Protein AF-A0A3A5W1G8-F1 (afdb_monomer_lite)

Sequence (108 aa):
MTPAERAKKLLLGTGLCLVFVFAIGLSNDRFTLKSLNEGWLFLIFGITMVGLSFTNGSFSSRFPDESDEEMTGRVQDDVTETKREANVGDAWASLEHNVLTNELTESE

Structure (mmCIF, N/CA/C/O backbone):
data_AF-A0A3A5W1G8-F1
#
_entry.id   AF-A0A3A5W1G8-F1
#
loop_
_atom_site.group_PDB
_atom_site.id
_atom_site.type_symbol
_atom_site.label_atom_id
_atom_site.label_alt_id
_atom_site.label_comp_id
_atom_site.label_asym_id
_atom_site.label_entity_id
_atom_site.label_seq_id
_atom_site.pdbx_PDB_ins_code
_atom_site.Cartn_x
_atom_site.Cartn_y
_atom_site.Cartn_z
_atom_site.occupancy
_atom_site.B_iso_or_equiv
_atom_site.auth_seq_id
_atom_site.auth_comp_id
_atom_site.auth_asym_id
_atom_site.auth_atom_id
_atom_site.pdbx_PDB_model_num
ATOM 1 N N . MET A 1 1 ? -3.122 9.869 16.453 1.00 62.06 1 MET A N 1
ATOM 2 C CA . MET A 1 1 ? -2.961 9.699 14.987 1.00 62.06 1 MET A CA 1
ATOM 3 C C . MET A 1 1 ? -4.069 8.769 14.540 1.00 62.06 1 MET A C 1
ATOM 5 O O . MET A 1 1 ? -4.158 7.707 15.135 1.00 62.06 1 MET A O 1
ATOM 9 N N . THR A 1 2 ? -4.900 9.120 13.560 1.00 77.50 2 THR A N 1
ATOM 10 C CA . THR A 1 2 ? -6.026 8.239 13.208 1.00 77.50 2 THR A CA 1
ATOM 11 C C . THR A 1 2 ? -5.534 6.959 12.512 1.00 77.50 2 THR A C 1
ATOM 13 O O . THR A 1 2 ? -4.468 6.965 11.873 1.00 77.50 2 THR A O 1
ATOM 16 N N . PRO A 1 3 ? -6.257 5.832 12.631 1.00 75.94 3 PRO A N 1
ATOM 17 C CA . PRO A 1 3 ? -5.940 4.599 11.911 1.00 75.94 3 PRO A CA 1
ATOM 18 C C . PRO A 1 3 ? -5.812 4.805 10.392 1.00 75.94 3 PRO A C 1
ATOM 20 O O . PRO A 1 3 ? -4.905 4.250 9.766 1.00 75.94 3 PRO A O 1
ATOM 23 N N . ALA A 1 4 ? -6.654 5.665 9.809 1.00 79.12 4 ALA A N 1
ATOM 24 C CA . ALA A 1 4 ? -6.591 6.040 8.398 1.00 79.12 4 ALA A CA 1
ATOM 25 C C . ALA A 1 4 ? -5.261 6.731 8.032 1.00 79.12 4 ALA A C 1
ATOM 27 O O . ALA A 1 4 ? -4.627 6.382 7.033 1.00 79.12 4 ALA A O 1
ATOM 28 N N . GLU A 1 5 ? -4.783 7.651 8.873 1.00 79.31 5 GLU A N 1
ATOM 29 C CA . GLU A 1 5 ? -3.509 8.354 8.684 1.00 79.31 5 GLU A CA 1
ATOM 30 C C . GLU A 1 5 ? -2.311 7.385 8.701 1.00 79.31 5 GLU A C 1
ATOM 32 O O . GLU A 1 5 ? -1.367 7.507 7.913 1.00 79.31 5 GLU A O 1
ATOM 37 N N . ARG A 1 6 ? -2.348 6.379 9.586 1.00 83.31 6 ARG A N 1
ATOM 38 C CA . ARG A 1 6 ? -1.310 5.337 9.672 1.00 83.31 6 ARG A CA 1
ATOM 39 C C . ARG A 1 6 ? -1.298 4.454 8.427 1.00 83.31 6 ARG A C 1
ATOM 41 O O . ARG A 1 6 ? -0.224 4.182 7.889 1.00 83.31 6 ARG A O 1
ATOM 48 N N . ALA A 1 7 ? -2.473 4.060 7.940 1.00 85.31 7 ALA A N 1
ATOM 49 C CA . ALA A 1 7 ? -2.602 3.276 6.718 1.00 85.31 7 ALA A CA 1
ATOM 50 C C . ALA A 1 7 ? -2.062 4.036 5.493 1.00 85.31 7 ALA A C 1
ATOM 52 O O . ALA A 1 7 ? -1.301 3.463 4.714 1.00 85.31 7 ALA A O 1
ATOM 53 N N . LYS A 1 8 ? -2.349 5.342 5.370 1.00 85.75 8 LYS A N 1
ATOM 54 C CA . LYS A 1 8 ? -1.796 6.203 4.305 1.00 85.75 8 LYS A CA 1
ATOM 55 C C . LYS A 1 8 ? -0.269 6.280 4.360 1.00 85.75 8 LYS A C 1
ATOM 57 O O . LYS A 1 8 ? 0.385 6.164 3.328 1.00 85.75 8 LYS A O 1
ATOM 62 N N . LYS A 1 9 ? 0.324 6.419 5.551 1.00 89.00 9 LYS A N 1
ATOM 63 C CA . LYS A 1 9 ? 1.791 6.438 5.716 1.00 89.00 9 LYS A CA 1
ATOM 64 C C . LYS A 1 9 ? 2.441 5.105 5.347 1.00 89.00 9 LYS A C 1
ATOM 66 O O . LYS A 1 9 ? 3.487 5.100 4.700 1.00 89.00 9 LYS A O 1
ATOM 71 N N . LEU A 1 10 ? 1.820 3.988 5.724 1.00 89.88 10 LEU A N 1
ATOM 72 C CA . LEU A 1 10 ? 2.299 2.651 5.372 1.00 89.88 10 LEU A CA 1
ATOM 73 C C . LEU A 1 10 ? 2.201 2.406 3.859 1.00 89.88 10 LEU A C 1
ATOM 75 O O . LEU A 1 10 ? 3.147 1.905 3.251 1.00 89.88 10 LEU A O 1
ATOM 79 N N . LEU A 1 11 ? 1.096 2.823 3.238 1.00 90.12 11 LEU A N 1
ATOM 80 C CA . LEU A 1 11 ? 0.896 2.752 1.791 1.00 90.12 11 LEU A CA 1
ATOM 81 C C . LEU A 1 11 ? 1.919 3.613 1.029 1.00 90.12 11 LEU A C 1
ATOM 83 O O . LEU A 1 11 ? 2.486 3.163 0.035 1.00 90.12 11 LEU A O 1
ATOM 87 N N . LEU A 1 12 ? 2.223 4.812 1.534 1.00 92.38 12 LEU A N 1
ATOM 88 C CA . LEU A 1 12 ? 3.224 5.702 0.948 1.00 92.38 12 LEU A CA 1
ATOM 89 C C . LEU A 1 12 ? 4.620 5.084 1.038 1.00 92.38 12 LEU A C 1
ATOM 91 O O . LEU A 1 12 ? 5.326 5.018 0.035 1.00 92.38 12 LEU A O 1
ATOM 95 N N . GLY A 1 13 ? 5.010 4.595 2.219 1.00 93.50 13 GLY A N 1
ATOM 96 C CA 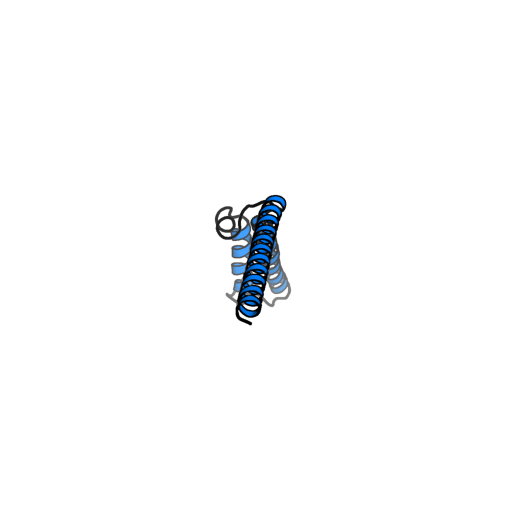. GLY A 1 13 ? 6.323 3.985 2.429 1.00 93.50 13 GLY A CA 1
ATOM 97 C C . GLY A 1 13 ? 6.542 2.739 1.568 1.00 93.50 13 GLY A C 1
ATOM 98 O O . GLY A 1 13 ? 7.595 2.587 0.950 1.00 93.50 13 GLY A O 1
ATOM 99 N N . THR A 1 14 ? 5.531 1.875 1.472 1.00 93.31 14 THR A N 1
ATOM 100 C CA . THR A 1 14 ? 5.582 0.674 0.621 1.00 93.31 14 THR A CA 1
ATOM 101 C C . THR A 1 14 ? 5.607 1.024 -0.868 1.00 93.31 14 THR A C 1
ATOM 103 O O . THR A 1 14 ? 6.443 0.492 -1.597 1.00 93.31 14 THR A O 1
ATOM 106 N N . GLY A 1 15 ? 4.781 1.975 -1.316 1.00 92.81 15 GLY A N 1
ATOM 107 C CA . GLY A 1 15 ? 4.791 2.459 -2.697 1.00 92.81 15 GLY A CA 1
ATOM 108 C C . GLY A 1 15 ? 6.130 3.085 -3.100 1.00 92.81 15 GLY A C 1
ATOM 109 O O . GLY A 1 15 ? 6.665 2.780 -4.166 1.00 92.81 15 GLY A O 1
ATOM 110 N N . LEU A 1 16 ? 6.726 3.896 -2.222 1.00 94.94 16 LEU A N 1
ATOM 111 C CA . LEU A 1 16 ? 8.026 4.527 -2.459 1.00 94.94 16 LEU A CA 1
ATOM 112 C C . LEU A 1 16 ? 9.163 3.493 -2.490 1.00 94.94 16 LEU A C 1
ATOM 114 O O . LEU A 1 16 ? 10.056 3.592 -3.329 1.00 94.94 16 LEU A O 1
ATOM 118 N N . CYS A 1 17 ? 9.093 2.456 -1.649 1.00 94.81 17 CYS A N 1
ATOM 119 C CA . CYS A 1 17 ? 10.024 1.327 -1.691 1.00 94.81 17 CYS A CA 1
ATOM 120 C C . CYS A 1 17 ? 9.970 0.585 -3.039 1.00 94.81 17 CYS A C 1
ATOM 122 O O . CYS A 1 17 ? 11.015 0.306 -3.622 1.00 94.81 17 CYS A O 1
ATOM 124 N N . LEU A 1 18 ? 8.777 0.329 -3.590 1.00 94.44 18 LEU A N 1
ATOM 125 C CA . LEU A 1 18 ? 8.628 -0.321 -4.902 1.00 94.44 18 LEU A CA 1
ATOM 126 C C . LEU A 1 18 ? 9.228 0.516 -6.041 1.00 94.44 18 LEU A C 1
ATOM 128 O O . LEU A 1 18 ? 9.939 -0.019 -6.894 1.00 94.44 18 LEU A O 1
ATOM 132 N N . VAL A 1 19 ? 9.011 1.836 -6.021 1.00 94.12 19 VAL A N 1
ATOM 133 C CA . VAL A 1 19 ? 9.650 2.760 -6.974 1.00 94.12 19 VAL A CA 1
ATOM 134 C C . VAL A 1 19 ? 11.174 2.723 -6.830 1.00 94.12 19 VAL A C 1
ATOM 136 O O . VAL A 1 19 ? 11.896 2.713 -7.827 1.00 94.12 19 VAL A O 1
ATOM 139 N N . PHE A 1 20 ? 11.680 2.650 -5.600 1.00 94.88 20 PHE A N 1
ATOM 140 C CA . PHE A 1 20 ? 13.113 2.579 -5.334 1.00 94.88 20 PHE A CA 1
ATOM 141 C C . PHE A 1 20 ? 13.743 1.263 -5.815 1.00 94.88 20 PHE A C 1
ATOM 143 O O . PHE A 1 20 ? 14.805 1.281 -6.434 1.00 94.88 20 PHE A O 1
ATOM 150 N N . VAL A 1 21 ? 13.068 0.127 -5.616 1.00 93.31 21 VAL A N 1
ATOM 151 C CA . VAL A 1 21 ? 13.494 -1.176 -6.158 1.00 93.31 21 VAL A CA 1
ATOM 152 C C . VAL A 1 21 ? 13.575 -1.129 -7.683 1.00 93.31 21 VAL A C 1
ATOM 154 O O . VAL A 1 21 ? 14.545 -1.623 -8.260 1.00 93.31 21 VAL A O 1
ATOM 157 N N . PHE A 1 22 ? 12.609 -0.486 -8.344 1.00 91.38 22 PHE A N 1
ATOM 158 C CA . PHE A 1 22 ? 12.663 -0.284 -9.790 1.00 91.38 22 PHE A CA 1
ATOM 159 C C . PHE A 1 22 ? 13.865 0.575 -10.211 1.00 91.38 22 PHE A C 1
ATOM 161 O O . PHE A 1 22 ? 14.578 0.208 -11.145 1.00 91.38 22 PHE A O 1
ATOM 168 N N . ALA A 1 23 ? 14.139 1.669 -9.494 1.00 91.19 23 ALA A N 1
ATOM 169 C CA . ALA A 1 23 ? 15.295 2.526 -9.757 1.00 91.19 23 ALA A CA 1
ATOM 170 C C . ALA A 1 23 ? 16.626 1.767 -9.608 1.00 91.19 23 ALA A C 1
ATOM 172 O O . ALA A 1 23 ? 17.472 1.831 -10.498 1.00 91.19 23 ALA A O 1
ATOM 173 N N . ILE A 1 24 ? 16.787 0.977 -8.541 1.00 93.62 24 ILE A N 1
ATOM 174 C CA . ILE A 1 24 ? 17.966 0.117 -8.354 1.00 93.62 24 ILE A CA 1
ATOM 175 C C . ILE A 1 24 ? 18.062 -0.926 -9.473 1.00 93.62 24 ILE A C 1
ATOM 177 O O . ILE A 1 24 ? 19.154 -1.191 -9.979 1.00 93.62 24 ILE A O 1
ATOM 181 N N . GLY A 1 25 ? 16.943 -1.527 -9.877 1.00 90.56 25 GLY A N 1
ATOM 182 C CA . GLY A 1 25 ? 16.920 -2.509 -10.959 1.00 90.56 25 GLY A CA 1
ATOM 183 C C . GLY A 1 25 ? 17.317 -1.921 -12.316 1.00 90.56 25 GLY A C 1
ATOM 184 O O . GLY A 1 25 ? 18.004 -2.596 -13.081 1.00 90.56 25 GLY A O 1
ATOM 185 N N . LEU A 1 26 ? 16.972 -0.655 -12.580 1.00 90.12 26 LEU A N 1
ATOM 186 C CA . LEU A 1 26 ? 17.479 0.097 -13.731 1.00 90.12 26 LEU A CA 1
ATOM 187 C C . LEU A 1 26 ? 18.988 0.350 -13.628 1.00 90.12 26 LEU A C 1
ATOM 189 O O . LEU A 1 26 ? 19.703 0.141 -14.601 1.00 90.12 26 LEU A O 1
ATOM 193 N N . SER A 1 27 ? 19.493 0.760 -12.458 1.00 90.38 27 SER A N 1
ATOM 194 C CA . SER A 1 27 ? 20.930 1.022 -12.263 1.00 90.38 27 SER A CA 1
ATOM 195 C C . SER A 1 27 ? 21.812 -0.220 -12.409 1.00 90.38 27 SER A C 1
ATOM 197 O O . SER A 1 27 ? 22.996 -0.091 -12.698 1.00 90.38 27 SER A O 1
ATOM 199 N N . ASN A 1 28 ? 21.255 -1.415 -12.201 1.00 91.12 28 ASN A N 1
ATOM 200 C CA . ASN A 1 28 ? 21.965 -2.689 -12.341 1.00 91.12 28 ASN A CA 1
ATOM 201 C C . ASN A 1 28 ? 21.751 -3.357 -13.714 1.00 91.12 28 ASN A C 1
ATOM 203 O O . ASN A 1 28 ? 22.014 -4.553 -13.835 1.00 91.12 28 ASN A O 1
ATOM 207 N N . ASP A 1 29 ? 21.212 -2.639 -14.710 1.00 85.31 29 ASP A N 1
ATOM 208 C CA . ASP A 1 29 ? 20.877 -3.164 -16.050 1.00 85.31 29 A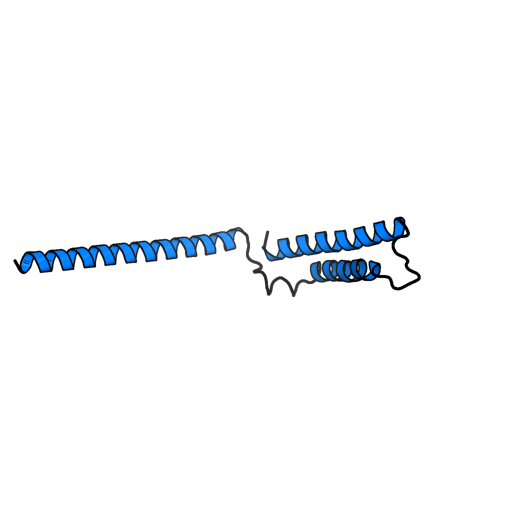SP A CA 1
ATOM 209 C C . ASP A 1 29 ? 19.927 -4.389 -16.036 1.00 85.31 29 ASP A C 1
ATOM 211 O O . ASP A 1 29 ? 19.758 -5.087 -17.035 1.00 85.31 29 ASP A O 1
ATOM 215 N N . ARG A 1 30 ? 19.251 -4.661 -14.905 1.00 84.25 30 ARG A N 1
ATOM 216 C CA . ARG A 1 30 ? 18.252 -5.744 -14.796 1.00 84.25 30 ARG A CA 1
ATOM 217 C C . ARG A 1 30 ? 16.930 -5.356 -15.443 1.00 84.25 30 ARG A C 1
ATOM 219 O O . ARG A 1 30 ? 16.212 -6.213 -15.956 1.00 84.25 30 ARG A O 1
ATOM 226 N N . PHE A 1 31 ? 16.597 -4.070 -15.401 1.00 84.56 31 PHE A N 1
ATOM 227 C CA . PHE A 1 31 ? 15.435 -3.504 -16.070 1.00 84.56 31 PHE A CA 1
ATOM 228 C C . PHE A 1 31 ? 15.887 -2.578 -17.190 1.00 84.56 31 PHE A C 1
ATOM 230 O O . PHE A 1 31 ? 16.927 -1.935 -17.106 1.00 84.56 31 PHE A O 1
ATOM 237 N N . THR A 1 32 ? 15.077 -2.486 -18.237 1.00 81.25 32 THR A N 1
ATOM 238 C CA . THR A 1 32 ? 15.322 -1.586 -19.361 1.00 81.25 32 THR A CA 1
ATOM 239 C C . THR A 1 32 ? 14.078 -0.753 -19.619 1.00 81.25 32 THR A C 1
ATOM 241 O O . THR A 1 32 ? 12.954 -1.237 -19.497 1.00 81.25 32 THR A O 1
ATOM 244 N N . LEU A 1 33 ? 14.281 0.515 -19.974 1.00 79.31 33 LEU A N 1
ATOM 245 C CA . LEU A 1 33 ? 13.203 1.418 -20.385 1.00 79.31 33 LEU A CA 1
ATOM 246 C C . LEU A 1 33 ? 12.830 1.241 -21.863 1.00 79.31 33 LEU A C 1
ATOM 248 O O . LEU A 1 33 ? 11.808 1.760 -22.301 1.00 79.31 33 LEU A O 1
ATOM 252 N N . LYS A 1 34 ? 13.659 0.530 -22.641 1.00 81.31 34 LYS A N 1
ATOM 253 C CA . LYS A 1 34 ? 13.449 0.336 -24.085 1.00 81.31 34 LYS A CA 1
ATOM 254 C C . LYS A 1 34 ? 12.502 -0.814 -24.407 1.00 81.31 34 LYS A C 1
ATOM 256 O O . LYS A 1 34 ? 11.919 -0.819 -25.486 1.00 81.31 34 LYS A O 1
ATOM 261 N N . SER A 1 35 ? 12.358 -1.780 -23.504 1.00 80.19 35 SER A N 1
ATOM 262 C CA . SER A 1 35 ? 11.399 -2.870 -23.648 1.00 80.19 35 SER A CA 1
ATOM 263 C C . SER A 1 35 ? 10.517 -2.985 -22.413 1.00 80.19 35 SER A C 1
ATOM 265 O O . SER A 1 35 ? 10.892 -2.612 -21.299 1.00 80.19 35 SER A O 1
ATOM 267 N N . LEU A 1 36 ? 9.304 -3.479 -22.633 1.00 78.62 36 LEU A N 1
ATOM 268 C CA . LEU A 1 36 ? 8.324 -3.685 -21.581 1.00 78.62 36 LEU A CA 1
ATOM 269 C C . LEU A 1 36 ? 8.677 -4.993 -20.859 1.00 78.62 36 LEU A C 1
ATOM 271 O O . LEU A 1 36 ? 8.312 -6.079 -21.296 1.00 78.62 36 LEU A O 1
ATOM 275 N N . ASN A 1 37 ? 9.491 -4.873 -19.811 1.00 82.50 37 ASN A N 1
ATOM 276 C CA . ASN A 1 37 ? 9.924 -5.972 -18.945 1.00 82.50 37 ASN A CA 1
ATOM 277 C C . ASN A 1 37 ? 9.052 -6.046 -17.671 1.00 82.50 37 ASN A C 1
ATOM 279 O O . ASN A 1 37 ? 8.392 -5.073 -17.305 1.00 82.50 37 ASN A O 1
ATOM 283 N N . GLU A 1 38 ? 9.127 -7.160 -16.946 1.00 82.69 38 GLU A N 1
ATOM 284 C CA . GLU A 1 38 ? 8.517 -7.415 -15.632 1.00 82.69 38 GLU A CA 1
ATOM 285 C C . GLU A 1 38 ? 8.800 -6.296 -14.613 1.00 82.69 38 GLU A C 1
ATOM 287 O O . GLU A 1 38 ? 7.963 -6.001 -13.762 1.00 82.69 38 GLU A O 1
ATOM 292 N N . GLY A 1 39 ? 9.932 -5.592 -14.752 1.00 83.94 39 GLY A N 1
ATOM 293 C CA . GLY A 1 39 ? 10.282 -4.416 -13.951 1.00 83.94 39 GLY A CA 1
ATOM 294 C C . GLY A 1 39 ? 9.198 -3.329 -13.917 1.00 83.94 39 GLY A C 1
ATOM 295 O O . GLY A 1 39 ? 8.980 -2.708 -12.878 1.00 83.94 39 GLY A O 1
ATOM 296 N N . TRP A 1 40 ? 8.469 -3.122 -15.018 1.00 88.38 40 TRP A N 1
ATOM 297 C CA . TRP A 1 40 ? 7.420 -2.098 -15.099 1.00 88.38 40 TRP A CA 1
ATOM 298 C C . TRP A 1 40 ? 6.275 -2.324 -14.108 1.00 88.38 40 TRP A C 1
ATOM 300 O O . TRP A 1 40 ? 5.640 -1.354 -13.697 1.00 88.38 40 TRP A O 1
ATOM 310 N N . LEU A 1 41 ? 6.040 -3.567 -13.671 1.00 91.19 41 LEU A N 1
ATOM 311 C CA . LEU A 1 41 ? 5.033 -3.868 -12.652 1.00 91.19 41 LEU A CA 1
ATOM 312 C C . LEU A 1 41 ? 5.359 -3.167 -11.332 1.00 91.19 41 LEU A C 1
ATOM 314 O O . LEU A 1 41 ? 4.473 -2.560 -10.735 1.00 91.19 41 LEU A O 1
ATOM 318 N N . PHE A 1 42 ? 6.627 -3.175 -10.913 1.00 91.44 42 PHE A N 1
ATOM 319 C CA . PHE A 1 42 ? 7.060 -2.493 -9.690 1.00 91.44 42 PHE A CA 1
ATOM 320 C C . PHE A 1 42 ? 6.846 -0.979 -9.779 1.00 91.44 42 PHE A C 1
ATOM 322 O O . PHE A 1 42 ? 6.396 -0.368 -8.810 1.00 91.44 42 PHE A O 1
ATOM 329 N N . LEU A 1 43 ? 7.103 -0.379 -10.947 1.00 91.31 43 LEU A N 1
ATOM 330 C CA . LEU A 1 43 ? 6.862 1.046 -11.172 1.00 91.31 43 LEU A CA 1
ATOM 331 C C . LEU A 1 43 ? 5.362 1.376 -11.132 1.00 91.31 43 LEU A C 1
ATOM 333 O O . LEU A 1 43 ? 4.962 2.294 -10.419 1.00 91.31 43 LEU A O 1
ATOM 337 N N . ILE A 1 44 ? 4.533 0.631 -11.871 1.00 93.00 44 ILE A N 1
ATOM 338 C CA . ILE A 1 44 ? 3.085 0.874 -11.954 1.00 93.00 44 ILE A CA 1
ATOM 339 C C . ILE A 1 44 ? 2.452 0.729 -10.568 1.00 93.00 44 ILE A C 1
ATOM 341 O O . ILE A 1 44 ? 1.797 1.657 -10.101 1.00 93.00 44 ILE A O 1
ATOM 345 N N . PHE A 1 45 ? 2.709 -0.383 -9.872 1.00 93.94 45 PHE A N 1
ATOM 346 C CA . PHE A 1 45 ? 2.186 -0.596 -8.521 1.00 93.94 45 PHE A CA 1
ATOM 347 C C . PHE A 1 45 ? 2.706 0.442 -7.526 1.00 93.94 45 PHE A C 1
ATOM 349 O O . PHE A 1 45 ? 1.923 0.965 -6.732 1.00 93.94 45 PHE A O 1
ATOM 356 N N . GLY A 1 46 ? 3.997 0.783 -7.588 1.00 92.88 46 GLY A N 1
ATOM 357 C CA . GLY A 1 46 ? 4.593 1.803 -6.730 1.00 92.88 46 GLY A CA 1
ATOM 358 C C . GLY A 1 46 ? 3.922 3.167 -6.898 1.00 92.88 46 GLY A C 1
ATOM 359 O O . GLY A 1 46 ? 3.484 3.765 -5.915 1.00 92.88 46 GLY A O 1
ATOM 360 N N . ILE A 1 47 ? 3.751 3.627 -8.142 1.00 93.81 47 ILE A N 1
ATOM 361 C CA . ILE A 1 47 ? 3.075 4.895 -8.451 1.00 93.81 47 ILE A CA 1
ATOM 362 C C . ILE A 1 47 ? 1.605 4.850 -8.030 1.00 93.81 47 ILE A C 1
ATOM 364 O O . ILE A 1 47 ? 1.118 5.814 -7.442 1.00 93.81 47 ILE A O 1
ATOM 368 N N . THR A 1 48 ? 0.895 3.746 -8.277 1.00 91.62 48 THR A N 1
ATOM 369 C CA . THR A 1 48 ? -0.502 3.598 -7.849 1.00 91.62 48 THR A CA 1
ATOM 370 C C . THR A 1 48 ? -0.636 3.689 -6.328 1.00 91.62 48 THR A C 1
ATOM 372 O O . THR A 1 48 ? -1.484 4.436 -5.848 1.00 91.62 48 THR A O 1
ATOM 375 N N . MET A 1 49 ? 0.211 3.003 -5.553 1.00 90.06 49 MET A N 1
ATOM 376 C CA . MET A 1 49 ? 0.174 3.067 -4.083 1.00 90.06 49 MET A CA 1
ATOM 377 C C . MET A 1 49 ? 0.503 4.467 -3.553 1.00 90.06 49 MET A C 1
ATOM 379 O O . MET A 1 49 ? -0.188 4.972 -2.665 1.00 90.06 49 MET A O 1
ATOM 383 N N . VAL A 1 50 ? 1.512 5.131 -4.123 1.00 91.12 50 VAL A N 1
ATOM 384 C CA . VAL A 1 50 ? 1.846 6.517 -3.766 1.00 91.12 50 VAL A CA 1
ATOM 385 C C . VAL A 1 50 ? 0.679 7.449 -4.099 1.00 91.12 50 VAL A C 1
ATOM 387 O O . VAL A 1 50 ? 0.253 8.218 -3.242 1.00 91.12 50 VAL A O 1
ATOM 390 N N . GLY A 1 51 ? 0.102 7.337 -5.297 1.00 88.56 51 GLY A N 1
ATOM 391 C CA . GLY A 1 51 ? -1.050 8.132 -5.721 1.00 88.56 51 GLY A CA 1
ATOM 392 C C . GLY A 1 51 ? -2.253 7.956 -4.796 1.00 88.56 51 GLY A C 1
ATOM 393 O O . GLY A 1 51 ? -2.812 8.943 -4.322 1.00 88.56 51 GLY A O 1
ATOM 394 N N . LEU A 1 52 ? -2.600 6.709 -4.459 1.00 86.50 52 LEU A N 1
ATOM 395 C CA . LEU A 1 52 ? -3.681 6.393 -3.521 1.00 86.50 52 LEU A CA 1
ATOM 396 C C . LEU A 1 52 ? -3.436 6.979 -2.125 1.00 86.50 52 LEU A C 1
ATOM 398 O O . LEU A 1 52 ? -4.389 7.425 -1.486 1.00 86.50 52 LEU A O 1
ATOM 402 N N . SER A 1 53 ? -2.179 7.056 -1.680 1.00 83.88 53 SER A N 1
ATOM 403 C CA . SER A 1 53 ? -1.814 7.633 -0.377 1.00 83.88 53 SER A CA 1
ATOM 404 C C . SER A 1 53 ? -2.140 9.126 -0.272 1.00 83.88 53 SER A C 1
ATOM 406 O O . SER A 1 53 ? -2.419 9.614 0.823 1.00 83.88 53 SER A O 1
ATOM 408 N N . PHE A 1 54 ? -2.144 9.852 -1.396 1.00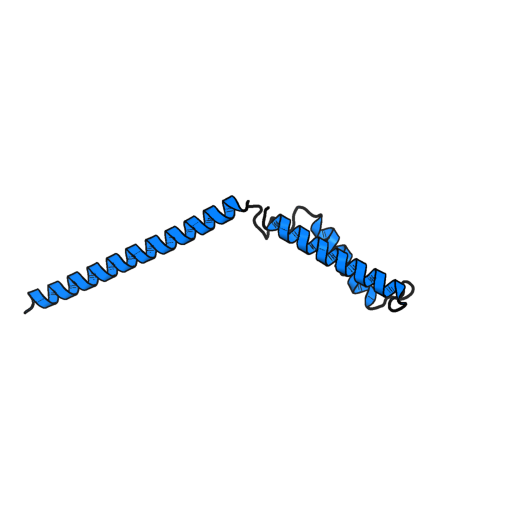 82.25 54 PHE A N 1
ATOM 409 C CA . PHE A 1 54 ? -2.515 11.270 -1.450 1.00 82.25 54 PHE A CA 1
ATOM 410 C C . PHE A 1 54 ? -4.019 11.504 -1.628 1.00 82.25 54 PHE A C 1
ATOM 412 O O . PHE A 1 54 ? -4.494 12.621 -1.428 1.00 82.25 54 PHE A O 1
ATOM 419 N N . THR A 1 55 ? -4.792 10.473 -1.977 1.00 80.25 55 THR A N 1
ATOM 420 C CA . THR A 1 55 ? -6.247 10.611 -2.083 1.00 80.25 55 THR A CA 1
ATOM 421 C C . THR A 1 55 ? -6.885 10.675 -0.693 1.00 80.25 55 THR A C 1
ATOM 423 O O . THR A 1 55 ? -6.556 9.898 0.204 1.00 80.25 55 THR A O 1
ATOM 426 N N . ASN A 1 56 ? -7.819 11.608 -0.496 1.00 64.81 56 ASN A N 1
ATOM 427 C CA . ASN A 1 56 ? -8.504 11.787 0.791 1.00 64.81 56 ASN A CA 1
ATOM 428 C C . ASN A 1 56 ? -9.753 10.901 0.959 1.00 64.81 56 ASN A C 1
ATOM 430 O O . ASN A 1 56 ? -10.250 10.774 2.070 1.00 64.81 56 ASN A O 1
ATOM 434 N N . GLY A 1 57 ? -10.262 10.283 -0.113 1.00 60.41 57 GLY A N 1
ATOM 435 C CA . GLY A 1 57 ? -11.580 9.631 -0.099 1.00 60.41 57 GLY A CA 1
ATOM 436 C C . GLY A 1 57 ? -11.600 8.117 0.148 1.00 60.41 57 GLY A C 1
ATOM 437 O O . GLY A 1 57 ? -12.611 7.592 0.606 1.00 60.41 57 GLY A O 1
ATOM 438 N N . SER A 1 58 ? -10.522 7.383 -0.159 1.00 61.69 58 SER A N 1
ATOM 439 C CA . SER A 1 58 ? -10.597 5.909 -0.196 1.00 61.69 58 SER A CA 1
ATOM 440 C C . SER A 1 58 ? -10.309 5.223 1.140 1.00 61.69 58 SER A C 1
ATOM 442 O O . SER A 1 58 ? -10.742 4.090 1.332 1.00 61.69 58 SER A O 1
ATOM 444 N N . PHE A 1 59 ? -9.565 5.865 2.044 1.00 63.41 59 PHE A N 1
ATOM 445 C CA . PHE A 1 59 ? -9.159 5.245 3.310 1.00 63.41 59 PHE A CA 1
ATOM 446 C C . PHE A 1 59 ? -10.101 5.578 4.466 1.00 63.41 59 PHE A C 1
ATOM 448 O O . PHE A 1 59 ? -10.367 4.686 5.258 1.00 63.41 59 PHE A O 1
ATOM 455 N N . SER A 1 60 ? -10.676 6.782 4.527 1.00 58.81 60 SER A N 1
ATOM 456 C CA . SER A 1 60 ? -11.607 7.193 5.595 1.00 58.81 60 SER A CA 1
ATOM 457 C C . SER A 1 60 ? -12.945 6.440 5.583 1.00 58.81 60 SER A C 1
ATOM 459 O O . SER A 1 60 ? -13.622 6.354 6.600 1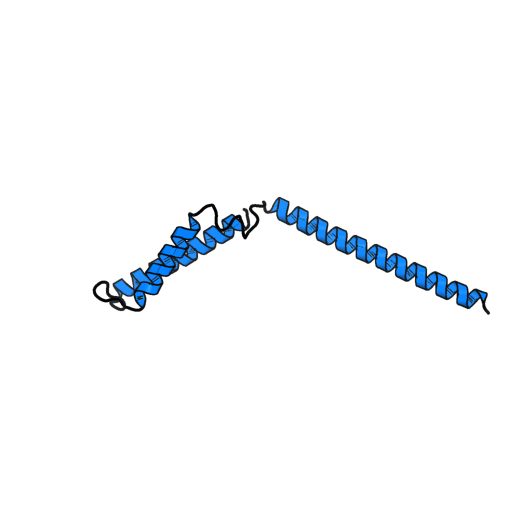.00 58.81 60 SER A O 1
ATOM 461 N N . SER A 1 61 ? -13.333 5.859 4.443 1.00 65.00 61 SER A N 1
ATOM 462 C CA . SER A 1 61 ? -14.538 5.021 4.329 1.00 65.00 61 SER A CA 1
ATOM 463 C C . SER A 1 61 ? -14.329 3.576 4.796 1.00 65.00 61 SER A C 1
ATOM 465 O O . SER A 1 61 ? -15.293 2.892 5.135 1.00 65.00 61 SER A O 1
ATOM 467 N N . ARG A 1 62 ? -13.081 3.088 4.802 1.00 68.31 62 ARG A N 1
ATOM 468 C CA . ARG A 1 62 ? -12.716 1.720 5.217 1.00 68.31 62 ARG A CA 1
ATOM 469 C C . ARG A 1 62 ? -12.061 1.693 6.600 1.00 68.31 62 ARG A C 1
ATOM 471 O O . ARG A 1 62 ? -12.186 0.697 7.303 1.00 68.31 62 ARG A O 1
ATOM 478 N N . PHE A 1 63 ? -11.388 2.774 6.976 1.00 66.44 63 PHE A N 1
ATOM 479 C CA . PHE A 1 63 ? -10.754 2.980 8.268 1.00 66.44 63 PHE A CA 1
ATOM 480 C C . PHE A 1 63 ? -11.374 4.215 8.917 1.00 66.44 63 PHE A C 1
ATOM 482 O O . PHE A 1 63 ? -11.331 5.280 8.299 1.00 66.44 63 PHE A O 1
ATOM 489 N N . PRO A 1 64 ? -11.927 4.094 10.134 1.00 62.56 64 PRO A N 1
ATOM 490 C CA . PRO A 1 64 ? -12.445 5.238 10.863 1.00 62.56 64 PRO A CA 1
ATOM 491 C C . PRO A 1 64 ? -11.376 6.324 10.972 1.00 62.56 64 PRO A C 1
ATOM 493 O O . PRO A 1 64 ? -10.222 6.045 11.316 1.00 62.56 64 PRO A O 1
ATOM 496 N N . ASP A 1 65 ? -11.768 7.563 10.696 1.00 66.06 65 ASP A N 1
ATOM 497 C CA . ASP A 1 65 ? -10.944 8.737 10.984 1.00 66.06 65 ASP A CA 1
ATOM 498 C C . ASP A 1 65 ? -11.142 9.171 12.447 1.00 66.06 65 ASP A C 1
ATOM 500 O O . ASP A 1 65 ? -11.356 10.339 12.749 1.00 66.06 65 ASP A O 1
ATOM 504 N N . GLU A 1 66 ? -11.141 8.188 13.354 1.00 65.12 66 GLU A N 1
ATOM 505 C CA . GLU A 1 66 ? -11.297 8.385 14.796 1.00 65.12 66 GLU A CA 1
ATOM 506 C C . GLU A 1 66 ? -9.921 8.584 15.443 1.00 65.12 66 GLU A C 1
ATOM 508 O O . GLU A 1 66 ? -8.903 8.033 14.996 1.00 65.12 66 GLU A O 1
ATOM 513 N N . SER A 1 67 ? -9.863 9.409 16.487 1.00 71.75 67 SER A N 1
ATOM 514 C CA . SER A 1 67 ? -8.617 9.622 17.232 1.00 71.75 67 SER A CA 1
ATOM 515 C C . SER A 1 67 ? -8.240 8.390 18.071 1.00 71.75 67 SER A C 1
ATOM 517 O O . SER A 1 67 ? -9.082 7.550 18.376 1.00 71.75 67 SER A O 1
ATOM 519 N N . ASP A 1 68 ? -6.971 8.277 18.485 1.00 69.50 68 ASP A N 1
ATOM 520 C CA . ASP A 1 68 ? -6.533 7.175 19.365 1.00 69.50 68 ASP A CA 1
ATOM 521 C C . ASP A 1 68 ? -7.302 7.177 20.708 1.00 69.50 68 ASP A C 1
ATOM 523 O O . ASP A 1 68 ? -7.576 6.117 21.270 1.00 69.50 68 ASP A O 1
ATOM 527 N N . GLU A 1 69 ? -7.676 8.358 21.214 1.00 70.00 69 GLU A N 1
ATOM 528 C CA . GLU A 1 69 ? -8.474 8.512 22.440 1.00 70.00 69 GLU A CA 1
ATOM 529 C C . GLU A 1 69 ? -9.917 8.045 22.239 1.00 70.00 69 GLU A C 1
ATOM 531 O O . GLU A 1 69 ? -10.451 7.322 23.075 1.00 70.00 69 GLU A O 1
ATOM 536 N N . GLU A 1 70 ? -10.522 8.389 21.105 1.00 74.06 70 GLU A N 1
ATOM 537 C CA . GLU A 1 70 ? -11.881 7.977 20.738 1.00 74.06 70 GLU A CA 1
ATOM 538 C C . GLU A 1 70 ? -11.972 6.460 20.517 1.00 74.06 70 GLU A C 1
ATOM 540 O O . GLU A 1 70 ? -12.879 5.800 21.026 1.00 74.06 70 GLU A O 1
ATOM 545 N N . MET A 1 71 ? -10.964 5.885 19.854 1.00 74.50 71 MET A N 1
ATOM 546 C CA . MET A 1 71 ? -10.820 4.439 19.694 1.00 74.50 71 MET A CA 1
ATOM 547 C C . MET A 1 71 ? -10.698 3.733 21.050 1.00 74.50 71 MET A C 1
ATOM 549 O O . MET A 1 71 ? -11.329 2.700 21.274 1.00 74.50 71 MET A O 1
ATOM 553 N N . THR A 1 72 ? -9.891 4.290 21.957 1.00 77.25 72 THR A N 1
ATOM 554 C CA . THR A 1 72 ? -9.685 3.731 23.300 1.00 77.25 72 THR A CA 1
ATOM 555 C C . THR A 1 72 ? -10.954 3.825 24.137 1.00 77.25 72 THR A C 1
ATOM 557 O O . THR A 1 72 ? -11.282 2.862 24.822 1.00 77.25 72 THR A O 1
ATOM 560 N N . GLY A 1 73 ? -11.686 4.939 24.051 1.00 79.38 73 GLY A N 1
ATOM 561 C CA . GLY A 1 73 ? -12.971 5.122 24.722 1.00 79.38 73 GLY A CA 1
ATOM 562 C C . GLY A 1 73 ? -13.981 4.052 24.317 1.00 79.38 73 GLY A C 1
ATOM 563 O O . GLY A 1 73 ? -14.472 3.333 25.179 1.00 79.38 73 GLY A O 1
ATOM 564 N N . ARG A 1 74 ? -14.196 3.852 23.009 1.00 79.44 74 ARG A N 1
ATOM 565 C CA . ARG A 1 74 ? -15.118 2.813 22.517 1.00 79.44 74 ARG A CA 1
ATOM 566 C C . ARG A 1 74 ? -14.717 1.412 22.981 1.00 79.44 74 ARG A C 1
ATOM 568 O O . ARG A 1 74 ? -15.550 0.664 23.470 1.00 79.44 74 ARG A O 1
ATOM 575 N N . VAL A 1 75 ? -13.438 1.053 22.847 1.00 82.31 75 VAL A N 1
ATOM 576 C CA . VAL A 1 75 ? -12.952 -0.274 23.269 1.00 82.31 75 VAL A CA 1
ATOM 577 C C . VAL A 1 75 ? -13.093 -0.457 24.779 1.00 82.31 75 VAL A C 1
ATOM 579 O O . VAL A 1 75 ? -13.428 -1.544 25.244 1.00 82.31 75 VAL A O 1
ATOM 582 N N . GLN A 1 76 ? -12.829 0.594 25.554 1.00 81.75 76 GLN A N 1
ATOM 583 C CA . GLN A 1 76 ? -12.993 0.564 26.997 1.00 81.75 76 GLN A CA 1
ATOM 584 C C . GLN A 1 76 ? -14.459 0.339 27.366 1.00 81.75 76 GLN A C 1
ATOM 586 O O . GLN A 1 76 ? -14.712 -0.542 28.188 1.00 81.75 76 GLN A O 1
ATOM 591 N N . ASP A 1 77 ? -15.379 1.064 26.728 1.00 85.44 77 ASP A N 1
ATOM 592 C CA . ASP A 1 77 ? -16.824 0.939 26.920 1.00 85.44 77 ASP A CA 1
ATOM 593 C C . ASP A 1 77 ? -17.311 -0.479 26.588 1.00 85.44 77 ASP A C 1
ATOM 595 O O . ASP A 1 77 ? -17.900 -1.120 27.464 1.00 85.44 77 ASP A O 1
ATOM 599 N N . ASP A 1 78 ? -16.949 -1.022 25.418 1.00 84.94 78 ASP A N 1
ATOM 600 C CA . ASP A 1 78 ? -17.290 -2.388 24.982 1.00 84.94 78 ASP A CA 1
ATOM 601 C C . ASP A 1 78 ? -16.804 -3.450 25.989 1.00 84.94 78 ASP A C 1
ATOM 603 O O . ASP A 1 78 ? -17.513 -4.403 26.337 1.00 84.94 78 ASP A O 1
ATOM 607 N N . VAL A 1 79 ? -15.577 -3.292 26.504 1.00 86.31 79 VAL A N 1
ATOM 608 C CA . VAL A 1 79 ? -15.001 -4.207 27.502 1.00 86.31 79 VAL A CA 1
ATOM 609 C C . VAL A 1 79 ? -15.734 -4.097 28.838 1.00 86.31 79 VAL A C 1
ATOM 611 O O . VAL A 1 79 ? -15.960 -5.116 29.498 1.00 86.31 79 VAL A O 1
ATOM 614 N N . THR A 1 80 ? -16.095 -2.889 29.277 1.00 86.12 80 THR A N 1
ATOM 615 C CA . THR A 1 80 ? -16.893 -2.712 30.499 1.00 86.12 80 THR A CA 1
ATOM 616 C C . THR A 1 80 ? -18.304 -3.256 30.360 1.00 86.12 80 THR A C 1
ATOM 618 O O . THR A 1 80 ? -18.793 -3.865 31.311 1.00 86.12 80 THR A O 1
ATOM 621 N N . GLU A 1 81 ? -18.938 -3.099 29.201 1.00 86.12 81 GLU A N 1
ATOM 622 C CA . GLU A 1 81 ? -20.259 -3.659 28.930 1.00 86.12 81 GLU A CA 1
ATOM 623 C C . GLU A 1 81 ? -20.221 -5.187 28.973 1.00 86.12 81 GLU A C 1
ATOM 625 O O . GLU A 1 81 ? -20.957 -5.789 29.753 1.00 86.12 81 GLU A O 1
ATOM 630 N N . THR A 1 82 ? -19.266 -5.804 28.275 1.00 84.50 82 THR A N 1
ATOM 631 C CA . THR A 1 82 ? -19.061 -7.262 28.292 1.00 84.50 82 THR A CA 1
ATOM 632 C C . THR A 1 82 ? -18.844 -7.789 29.716 1.00 84.50 82 THR A C 1
ATOM 634 O O . THR A 1 82 ? -19.409 -8.806 30.119 1.00 84.50 82 THR A O 1
ATOM 637 N N . LYS A 1 83 ? -18.041 -7.086 30.527 1.00 81.94 83 LYS A N 1
ATOM 638 C CA . LYS A 1 83 ? -17.817 -7.453 31.937 1.00 81.94 83 LYS A CA 1
ATOM 639 C C . LYS A 1 83 ? -19.078 -7.310 32.785 1.00 81.94 83 LYS A C 1
ATOM 641 O O . LYS A 1 83 ? -19.300 -8.121 33.683 1.00 81.94 83 LYS A O 1
ATOM 646 N N . ARG A 1 84 ? -19.886 -6.278 32.533 1.00 83.25 84 ARG A N 1
ATOM 647 C CA . ARG A 1 84 ? -21.157 -6.052 33.229 1.00 83.25 84 ARG A CA 1
ATOM 648 C C . ARG A 1 84 ? -22.154 -7.159 32.900 1.00 83.25 84 ARG A C 1
ATOM 650 O O . ARG A 1 84 ? -22.784 -7.678 33.815 1.00 83.25 84 ARG A O 1
ATOM 657 N N . GLU A 1 85 ? -22.265 -7.539 31.631 1.00 84.19 85 GLU A N 1
ATOM 658 C CA . GLU A 1 85 ? -23.121 -8.644 31.189 1.00 84.19 85 GLU A CA 1
ATOM 659 C C . GLU A 1 85 ? -22.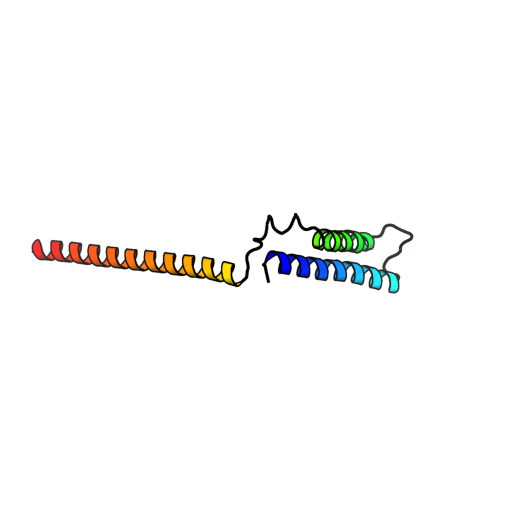702 -9.979 31.811 1.00 84.19 85 GLU A C 1
ATOM 661 O O . GLU A 1 85 ? -23.556 -10.694 32.333 1.00 84.19 85 GLU A O 1
ATOM 666 N N . ALA A 1 86 ? -21.398 -10.275 31.851 1.00 82.38 86 ALA A N 1
ATOM 667 C CA . ALA A 1 86 ? -20.879 -11.481 32.498 1.00 82.38 86 ALA A CA 1
ATOM 668 C C . ALA A 1 86 ? -21.216 -11.532 33.999 1.00 82.38 86 ALA A C 1
ATOM 670 O O . ALA A 1 86 ? -21.713 -12.541 34.484 1.00 82.38 86 ALA A O 1
ATOM 671 N N . ASN A 1 87 ? -21.024 -10.423 34.723 1.00 81.81 87 ASN A N 1
ATOM 672 C CA . ASN A 1 87 ? -21.337 -10.344 36.154 1.00 81.81 87 ASN A CA 1
ATOM 673 C C . ASN A 1 87 ? -22.840 -10.531 36.427 1.00 81.81 87 ASN A C 1
ATOM 675 O O . ASN A 1 87 ? -23.224 -11.257 37.340 1.00 81.81 87 ASN A O 1
ATOM 679 N N . VAL A 1 88 ? -23.700 -9.923 35.604 1.00 85.25 88 VAL A N 1
ATOM 680 C CA . VAL A 1 88 ? -25.149 -10.143 35.694 1.00 85.25 88 VAL A CA 1
ATOM 681 C C . VAL A 1 88 ? -25.474 -11.618 35.443 1.00 85.25 88 VAL A C 1
ATOM 683 O O . VAL A 1 88 ? -26.230 -12.195 36.218 1.00 85.25 88 VAL A O 1
ATOM 686 N N . GLY A 1 89 ? -24.869 -12.247 34.431 1.00 82.00 89 GLY A N 1
ATOM 687 C CA . GLY A 1 89 ? -25.018 -13.680 34.158 1.00 82.00 89 GLY A CA 1
ATOM 688 C C . GLY A 1 89 ? -24.623 -14.569 35.342 1.00 82.00 89 GLY A C 1
ATOM 689 O O . GLY A 1 89 ? -25.400 -15.437 35.737 1.00 82.00 89 GLY A O 1
ATOM 690 N N . ASP A 1 90 ? -23.474 -14.303 35.965 1.00 82.81 90 ASP A N 1
ATOM 691 C CA . ASP A 1 90 ? -23.010 -15.023 37.159 1.00 82.81 90 ASP A CA 1
ATOM 692 C C . ASP A 1 90 ? -23.964 -14.831 38.351 1.00 82.81 90 ASP A C 1
ATOM 694 O O . ASP A 1 90 ? -24.240 -15.771 39.101 1.00 82.81 90 ASP A O 1
ATOM 698 N N . ALA A 1 91 ? -24.512 -13.624 38.517 1.00 82.94 91 ALA A N 1
ATOM 699 C CA . ALA A 1 91 ? -25.495 -13.332 39.555 1.00 82.94 91 ALA A CA 1
ATOM 700 C C . ALA A 1 91 ? -26.816 -14.089 39.329 1.00 82.94 91 ALA A C 1
ATOM 702 O O . ALA A 1 91 ? -27.376 -14.620 40.289 1.00 82.94 91 ALA A O 1
ATOM 703 N N . TRP A 1 92 ? -27.287 -14.195 38.081 1.00 83.69 92 TRP A N 1
ATOM 704 C CA . TRP A 1 92 ? -28.449 -15.021 37.733 1.00 83.69 92 TRP A CA 1
ATOM 705 C C . TRP A 1 92 ? -28.184 -16.509 37.977 1.00 83.69 92 TRP A C 1
ATOM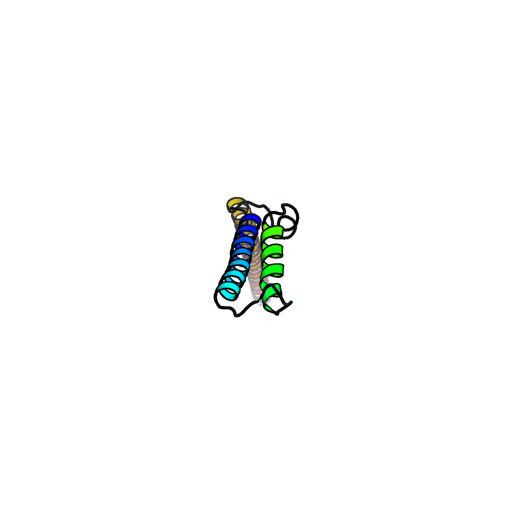 707 O O . TRP A 1 92 ? -29.024 -17.170 38.579 1.00 83.69 92 TRP A O 1
ATOM 717 N N . ALA A 1 93 ? -27.010 -17.021 37.598 1.00 87.12 93 ALA A N 1
ATOM 718 C CA . ALA A 1 93 ? -26.639 -18.418 37.828 1.00 87.12 93 ALA A CA 1
ATOM 719 C C . ALA A 1 93 ? -26.562 -18.760 39.328 1.00 87.12 93 ALA A C 1
ATOM 721 O O . ALA A 1 93 ? -27.033 -19.810 39.764 1.00 87.12 93 ALA A O 1
ATOM 722 N N . SER A 1 94 ? -26.009 -17.851 40.137 1.00 80.06 94 SER A N 1
ATOM 723 C CA . SER A 1 94 ? -25.972 -17.992 41.598 1.00 80.06 94 SER A CA 1
ATOM 724 C C . SER A 1 94 ? -27.377 -17.975 42.213 1.00 80.06 94 SER A C 1
ATOM 726 O O . SER A 1 94 ? -27.679 -18.771 43.105 1.00 80.06 94 SER A O 1
ATOM 728 N N . LEU A 1 95 ? -28.259 -17.105 41.707 1.00 83.06 95 LEU A N 1
ATOM 729 C CA . LEU A 1 95 ? -29.654 -17.034 42.139 1.00 83.06 95 LEU A CA 1
ATOM 730 C C . LEU A 1 95 ? -30.414 -18.326 41.801 1.00 83.06 95 LEU A C 1
ATOM 732 O O . LEU A 1 95 ? -31.084 -18.878 42.669 1.00 83.06 95 LEU A O 1
ATOM 736 N N . GLU A 1 96 ? -30.281 -18.830 40.573 1.00 81.06 96 GLU A N 1
ATOM 737 C CA . GLU A 1 96 ? -30.913 -20.076 40.124 1.00 81.06 96 GLU A CA 1
ATOM 738 C C . GLU A 1 96 ? -30.445 -21.270 40.962 1.00 81.06 96 GLU A C 1
ATOM 740 O O . GLU A 1 96 ? -31.261 -22.050 41.451 1.00 81.06 96 GLU A O 1
ATOM 745 N N . HIS A 1 97 ? -29.139 -21.366 41.221 1.00 83.25 97 HIS A N 1
ATOM 746 C CA . HIS A 1 97 ? -28.588 -22.401 42.088 1.00 83.25 97 HIS A CA 1
ATOM 747 C C . HIS A 1 97 ? -29.155 -22.324 43.514 1.00 83.25 97 HIS A C 1
ATOM 749 O O . HIS A 1 97 ? -29.491 -23.352 44.105 1.00 83.25 97 HIS A O 1
ATOM 755 N N . ASN A 1 98 ? -29.263 -21.121 44.089 1.00 78.00 98 ASN A N 1
ATOM 756 C CA . ASN A 1 98 ? -29.811 -20.940 45.433 1.00 78.00 98 ASN A CA 1
ATOM 757 C C . ASN A 1 98 ? -31.285 -21.367 45.508 1.00 78.00 98 ASN A C 1
ATOM 759 O O . ASN A 1 98 ? -31.648 -22.110 46.415 1.00 78.00 98 ASN A O 1
ATOM 763 N N . VAL A 1 99 ? -32.100 -20.973 44.523 1.00 84.56 99 VAL A N 1
ATOM 764 C CA . VAL A 1 99 ? -33.518 -21.357 44.438 1.00 84.56 99 VAL A CA 1
ATOM 765 C C . VAL A 1 99 ? -33.673 -22.873 44.319 1.00 84.56 99 VAL A C 1
ATOM 767 O O . VAL A 1 99 ? -34.394 -23.466 45.115 1.00 84.56 99 VAL A O 1
ATOM 770 N N . LEU A 1 100 ? -32.939 -23.513 43.402 1.00 79.00 100 LEU A N 1
ATOM 771 C CA . LEU A 1 100 ? -32.966 -24.971 43.226 1.00 79.00 100 LEU A CA 1
ATOM 772 C C . LEU A 1 100 ? -32.548 -25.720 44.497 1.00 79.00 100 LEU A C 1
ATOM 774 O O . LEU A 1 100 ? -33.140 -26.740 44.845 1.00 79.00 100 LEU A O 1
ATOM 778 N N . THR A 1 101 ? -31.531 -25.215 45.200 1.00 75.50 101 THR A N 1
ATOM 779 C CA . THR A 1 101 ? -31.083 -25.819 46.462 1.00 75.50 101 THR A CA 1
ATOM 780 C C . THR A 1 101 ? -32.158 -25.675 47.538 1.00 75.50 101 THR A C 1
ATOM 782 O O . THR A 1 101 ? -32.425 -26.631 48.255 1.00 75.50 101 THR A O 1
ATOM 785 N N . ASN A 1 102 ? -32.801 -24.509 47.633 1.00 75.31 102 ASN A N 1
ATOM 786 C CA . ASN A 1 102 ? -33.830 -24.253 48.637 1.00 75.31 102 ASN A CA 1
ATOM 787 C C . ASN A 1 102 ? -35.086 -25.118 48.407 1.00 75.31 102 ASN A C 1
ATOM 789 O O . ASN A 1 102 ? -35.575 -25.730 49.354 1.00 75.31 102 ASN A O 1
ATOM 793 N N . GLU A 1 103 ? -35.546 -25.264 47.157 1.00 71.75 103 GLU A N 1
ATOM 794 C CA . GLU A 1 103 ? -36.683 -26.140 46.817 1.00 71.75 103 GLU A CA 1
ATOM 795 C C . GLU A 1 103 ? -36.410 -27.623 47.125 1.00 71.75 103 GLU A C 1
ATOM 797 O O . GLU A 1 103 ? -37.304 -28.334 47.589 1.00 71.75 103 GLU A O 1
ATOM 802 N N . LEU A 1 104 ? -35.174 -28.096 46.919 1.00 67.81 104 LEU A N 1
ATOM 803 C CA . LEU A 1 104 ? -34.771 -29.452 47.308 1.00 67.81 104 LEU A CA 1
ATOM 804 C C . LEU A 1 104 ? -34.800 -29.648 48.828 1.00 67.81 104 LEU A C 1
ATOM 806 O O . LEU A 1 104 ? -35.235 -30.699 49.283 1.00 67.81 104 LEU A O 1
ATOM 810 N N . THR A 1 105 ? -34.368 -28.651 49.606 1.00 66.81 105 THR A N 1
ATOM 811 C CA . THR A 1 105 ? -34.364 -28.741 51.078 1.00 66.81 105 THR A CA 1
ATOM 812 C C . THR A 1 105 ? -35.749 -28.611 51.701 1.00 66.81 105 THR A C 1
ATOM 814 O O . THR A 1 105 ? -35.975 -29.137 52.782 1.00 66.81 105 THR A O 1
ATOM 817 N N . GLU A 1 106 ? -36.673 -27.904 51.046 1.00 64.69 106 GLU A N 1
ATOM 818 C CA . GLU A 1 106 ? -38.051 -27.733 51.525 1.00 64.69 106 GLU A CA 1
ATOM 819 C C . GLU A 1 106 ? -38.941 -28.944 51.178 1.00 64.69 106 GLU A C 1
ATOM 821 O O . GLU A 1 106 ? -39.996 -29.136 51.780 1.00 64.69 106 GLU A O 1
ATOM 826 N N . SER A 1 107 ? -38.505 -29.780 50.229 1.00 57.03 107 SER A N 1
ATOM 827 C CA . SER A 1 107 ? -39.202 -31.003 49.803 1.00 57.03 107 SER A CA 1
ATOM 828 C C . SER A 1 107 ? -38.767 -32.277 50.556 1.00 57.03 107 SER A C 1
ATOM 830 O O . SER A 1 107 ? -39.270 -33.357 50.234 1.00 57.03 107 SER A O 1
ATOM 832 N N . GLU A 1 108 ? -37.849 -32.169 51.525 1.00 45.75 108 GLU A N 1
ATOM 833 C CA . GLU A 1 108 ? -37.360 -33.252 52.405 1.00 45.75 108 GLU A CA 1
ATOM 834 C C . GLU A 1 108 ? -37.947 -33.133 53.823 1.00 45.75 108 GLU A C 1
ATOM 836 O O . GLU A 1 108 ? -38.383 -34.177 54.367 1.00 45.75 108 GLU A O 1
#

Radius of gyration: 28.89 Å; chains: 1; bounding box: 61×45×76 Å

Secondary structure (DSSP, 8-state):
--HHHHHHHHHHHHHHHHHHHHHHHHHTTSS-SSS--THHHHHHHHHHHHHHHH-SSSSTTTS----HHHHHHHHHHHHHHHHHHHHHHHHHHHHHHHHHHHHHHHT-

Foldseek 3Di:
DFPLLVQLVVLLVQLVVLCVVLVVCVVVVVDDPVDDDPSVVSNVSSVVSNVVSPDPPPRCVVGPRDDPVRVVVVVVVVVVVVVVVVVVVVVVVVVVVVVVVVVVVVVD

pLDDT: mean 81.44, std 10.15, range [45.75, 94.94]